Protein AF-A0A819QKE9-F1 (afdb_monomer_lite)

Radius of gyration: 13.82 Å; chains: 1; bounding box: 33×36×29 Å

Structure (mmCIF, N/CA/C/O backbone):
data_AF-A0A819QKE9-F1
#
_entry.id   AF-A0A819QKE9-F1
#
loop_
_atom_site.group_PDB
_atom_site.id
_atom_site.type_symbol
_atom_site.label_atom_id
_atom_site.label_alt_id
_atom_site.label_comp_id
_atom_site.label_asym_id
_atom_site.label_entity_id
_atom_site.label_seq_id
_atom_site.pdbx_PDB_ins_code
_atom_site.Cartn_x
_atom_site.Cartn_y
_atom_site.Cartn_z
_atom_site.occupancy
_atom_site.B_iso_or_equiv
_atom_site.auth_seq_id
_atom_site.auth_comp_id
_atom_site.auth_asym_id
_atom_site.auth_atom_id
_atom_site.pdbx_PDB_model_num
ATOM 1 N N . PRO A 1 1 ? 17.751 -18.153 3.062 1.00 54.59 1 PRO A N 1
ATOM 2 C CA . PRO A 1 1 ? 16.698 -17.509 3.878 1.00 54.59 1 PRO A CA 1
ATOM 3 C C . PRO A 1 1 ? 15.370 -17.620 3.137 1.00 54.59 1 PRO A C 1
ATOM 5 O O . PRO A 1 1 ? 15.295 -17.161 2.001 1.00 54.59 1 PRO A O 1
ATOM 8 N N . ASP A 1 2 ? 14.384 -18.285 3.734 1.00 67.56 2 ASP A N 1
ATOM 9 C CA . ASP A 1 2 ? 13.051 -18.403 3.143 1.00 67.56 2 ASP A CA 1
ATOM 10 C C . ASP A 1 2 ? 12.422 -17.007 3.097 1.00 67.56 2 ASP A C 1
ATOM 12 O O . ASP A 1 2 ? 12.157 -16.396 4.131 1.00 67.56 2 ASP A O 1
ATOM 16 N N . SER A 1 3 ? 12.302 -16.445 1.896 1.00 77.25 3 SER A N 1
ATOM 17 C CA . SER A 1 3 ? 11.679 -15.142 1.688 1.00 77.25 3 SER A CA 1
ATOM 18 C C . SER A 1 3 ? 10.167 -15.293 1.786 1.00 77.25 3 SER A C 1
ATOM 20 O O . SER A 1 3 ? 9.598 -16.129 1.082 1.00 77.25 3 SER A O 1
ATOM 22 N N . PHE A 1 4 ? 9.526 -14.470 2.613 1.00 85.50 4 PHE A N 1
ATOM 23 C CA . PHE A 1 4 ? 8.070 -14.357 2.635 1.00 85.50 4 PHE A CA 1
ATOM 24 C C . PHE A 1 4 ? 7.543 -13.938 1.261 1.00 85.50 4 PHE A C 1
ATOM 26 O O . PHE A 1 4 ? 8.209 -13.216 0.511 1.00 85.50 4 PHE A O 1
ATOM 33 N N . SER A 1 5 ? 6.369 -14.453 0.905 1.00 93.50 5 SER A N 1
ATOM 34 C CA . SER A 1 5 ? 5.722 -14.119 -0.355 1.00 93.50 5 SER A CA 1
ATOM 35 C C . SER A 1 5 ? 4.944 -12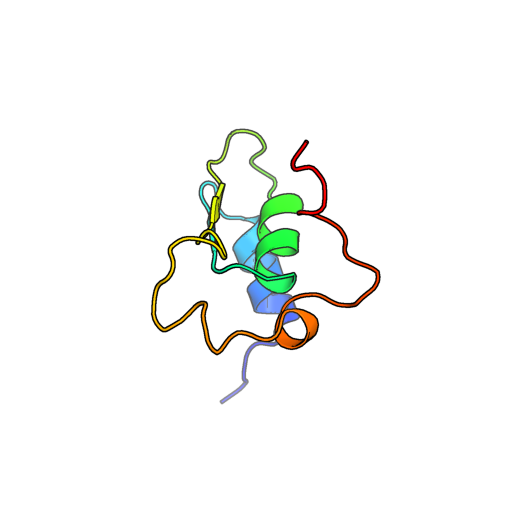.810 -0.231 1.00 93.50 5 SER A C 1
ATOM 37 O O . SER A 1 5 ? 4.494 -12.436 0.849 1.00 93.50 5 SER A O 1
ATOM 39 N N . ALA A 1 6 ? 4.672 -12.159 -1.363 1.00 92.00 6 ALA A N 1
ATOM 40 C CA . ALA A 1 6 ? 3.789 -10.991 -1.389 1.00 92.00 6 ALA A CA 1
ATOM 41 C C . ALA A 1 6 ? 2.374 -11.294 -0.847 1.00 92.00 6 ALA A C 1
ATOM 43 O O . ALA A 1 6 ? 1.672 -10.388 -0.405 1.00 92.00 6 ALA A O 1
ATOM 44 N N . ALA A 1 7 ? 1.942 -12.561 -0.879 1.00 92.88 7 ALA A N 1
ATOM 45 C CA . ALA A 1 7 ? 0.670 -12.974 -0.295 1.00 92.88 7 ALA A CA 1
ATOM 46 C C . ALA A 1 7 ? 0.714 -12.970 1.242 1.00 92.88 7 ALA A C 1
ATOM 48 O O . ALA A 1 7 ? -0.268 -12.574 1.869 1.00 92.88 7 ALA A O 1
ATOM 49 N N . ASP A 1 8 ? 1.846 -13.357 1.837 1.00 94.44 8 ASP A N 1
ATOM 50 C CA . ASP A 1 8 ? 2.047 -13.317 3.290 1.00 94.44 8 ASP A CA 1
ATOM 51 C C . ASP A 1 8 ? 2.056 -11.866 3.788 1.00 94.44 8 ASP A C 1
ATOM 53 O O . ASP A 1 8 ? 1.373 -11.534 4.759 1.00 94.44 8 ASP A O 1
ATOM 57 N N . ASP A 1 9 ? 2.744 -10.981 3.061 1.00 92.25 9 ASP A N 1
ATOM 58 C CA . ASP A 1 9 ? 2.769 -9.547 3.358 1.00 92.25 9 ASP A CA 1
ATOM 59 C C . ASP A 1 9 ? 1.362 -8.934 3.278 1.00 92.25 9 ASP A C 1
ATOM 61 O O . ASP A 1 9 ? 0.942 -8.195 4.172 1.00 92.25 9 ASP A O 1
ATOM 65 N N . LEU A 1 10 ? 0.594 -9.283 2.238 1.00 92.50 10 LEU A N 1
ATOM 66 C CA . LEU A 1 10 ? -0.781 -8.812 2.084 1.00 92.50 10 LEU A CA 1
ATOM 67 C C . LEU A 1 10 ? -1.671 -9.300 3.233 1.00 92.50 10 LEU A C 1
ATOM 69 O O . LEU A 1 10 ? -2.446 -8.513 3.774 1.00 92.50 10 LEU A O 1
ATOM 73 N N . ALA A 1 11 ? -1.543 -10.570 3.633 1.00 93.12 11 ALA A N 1
ATOM 74 C CA . ALA A 1 11 ? -2.306 -11.138 4.740 1.00 93.12 11 ALA A CA 1
ATOM 75 C C . ALA A 1 11 ? -2.040 -10.387 6.051 1.00 93.12 11 ALA A C 1
ATOM 77 O O . ALA A 1 11 ? -2.987 -10.063 6.769 1.00 93.12 11 ALA A O 1
ATOM 78 N N . ILE A 1 12 ? -0.781 -10.039 6.332 1.00 91.69 12 ILE A N 1
ATOM 79 C CA . ILE A 1 12 ? -0.412 -9.252 7.516 1.00 91.69 12 ILE A CA 1
ATOM 80 C C . ILE A 1 12 ? -1.078 -7.871 7.491 1.00 91.69 12 ILE A C 1
ATOM 82 O O . ILE A 1 12 ? -1.646 -7.460 8.503 1.00 91.69 12 ILE A O 1
ATOM 86 N N . LEU A 1 13 ? -1.085 -7.183 6.342 1.00 90.50 13 LEU A N 1
ATOM 87 C CA . LEU A 1 13 ? -1.734 -5.871 6.209 1.00 90.50 13 LEU A CA 1
ATOM 88 C C . LEU A 1 13 ? -3.238 -5.918 6.530 1.00 90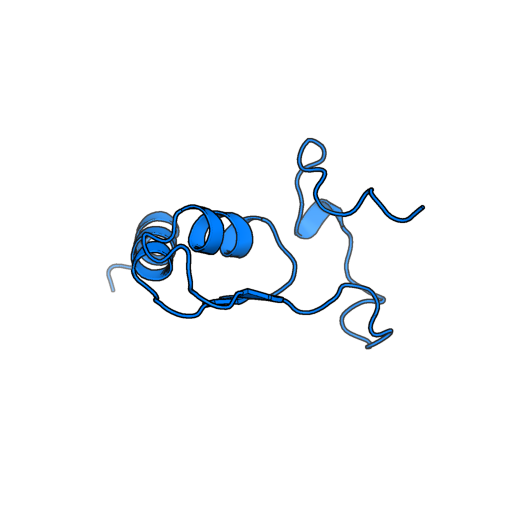.50 13 LEU A C 1
ATOM 90 O O . LEU A 1 13 ? -3.758 -4.988 7.143 1.00 90.50 13 LEU A O 1
ATOM 94 N N . THR A 1 14 ? -3.932 -7.017 6.207 1.00 92.12 14 THR A N 1
ATOM 95 C CA . THR A 1 14 ? -5.370 -7.168 6.524 1.00 92.12 14 THR A CA 1
ATOM 96 C C . THR A 1 14 ? -5.678 -7.269 8.024 1.00 92.12 14 THR A C 1
ATOM 98 O O . THR A 1 14 ? -6.830 -7.133 8.445 1.00 92.12 14 THR A O 1
ATOM 101 N N . LEU A 1 15 ? -4.665 -7.519 8.855 1.00 92.12 15 LEU A N 1
ATOM 102 C CA . LEU A 1 15 ? -4.814 -7.621 10.307 1.00 92.12 15 LEU A CA 1
ATOM 103 C C . LEU A 1 15 ? -4.593 -6.275 11.011 1.00 92.12 15 LEU A C 1
ATOM 105 O O . LEU A 1 15 ? -4.849 -6.158 12.210 1.00 92.12 15 LEU A O 1
ATOM 109 N N . 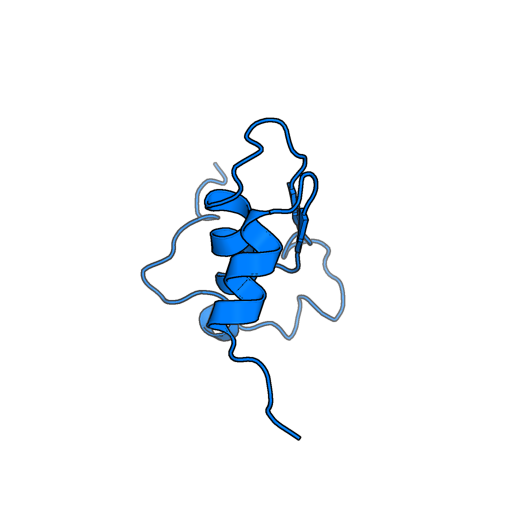CYS A 1 16 ? -4.124 -5.254 10.290 1.00 88.88 16 CYS A N 1
ATOM 110 C CA . CYS A 1 16 ? -3.849 -3.941 10.853 1.00 88.88 16 CYS A CA 1
ATOM 111 C C . CYS A 1 16 ? -5.138 -3.148 11.119 1.00 88.88 16 CYS A C 1
ATOM 113 O O . CYS A 1 16 ? -6.062 -3.116 10.305 1.00 88.88 16 CYS A O 1
ATOM 115 N N . GLN A 1 17 ? -5.166 -2.449 12.259 1.00 86.81 17 GLN A N 1
ATOM 116 C CA . GLN A 1 17 ? -6.241 -1.515 12.606 1.00 86.81 17 GLN A CA 1
ATOM 117 C C . GLN A 1 17 ? -6.099 -0.160 11.902 1.00 86.81 17 GLN A C 1
ATOM 119 O O . GLN A 1 17 ? -7.102 0.462 11.598 1.00 86.81 17 GLN A O 1
ATOM 124 N N . HIS A 1 18 ? -4.876 0.293 11.635 1.00 87.25 18 HIS A N 1
ATOM 125 C CA . HIS A 1 18 ? -4.602 1.504 10.861 1.00 87.25 18 HIS A CA 1
ATOM 126 C C . HIS A 1 18 ? -3.605 1.141 9.769 1.00 87.25 18 HIS A C 1
ATOM 128 O O . HIS A 1 18 ? -2.640 0.425 10.047 1.00 87.25 18 HIS A O 1
ATOM 134 N N . THR A 1 19 ? -3.831 1.614 8.544 1.00 85.69 19 THR A N 1
ATOM 135 C CA . THR A 1 19 ? -2.951 1.307 7.409 1.00 85.69 19 THR A CA 1
ATOM 136 C C . THR A 1 19 ? -2.440 2.599 6.791 1.00 85.69 19 THR A C 1
ATOM 138 O O . THR A 1 19 ? -3.223 3.456 6.387 1.00 85.69 19 THR A O 1
ATOM 141 N N . ILE A 1 20 ? -1.116 2.723 6.711 1.00 86.75 20 ILE A N 1
ATOM 142 C CA . ILE A 1 20 ? -0.439 3.780 5.960 1.00 86.75 20 ILE A CA 1
ATOM 143 C C . ILE A 1 20 ? 0.110 3.128 4.702 1.00 86.75 20 ILE A C 1
ATOM 145 O O . ILE A 1 20 ? 0.865 2.159 4.787 1.00 86.75 20 ILE A O 1
ATOM 149 N N . LEU A 1 21 ? -0.294 3.630 3.546 1.00 83.50 21 LEU A N 1
ATOM 150 C CA . LEU A 1 21 ? 0.040 3.040 2.259 1.00 83.50 21 LEU A CA 1
ATOM 151 C C . LEU A 1 21 ? 0.441 4.118 1.254 1.00 83.50 21 LEU A C 1
ATOM 153 O O . LEU A 1 21 ? -0.004 5.261 1.320 1.00 83.50 21 LEU A O 1
ATOM 157 N N . THR A 1 22 ? 1.313 3.750 0.322 1.00 75.94 22 THR A N 1
ATOM 158 C CA . THR A 1 22 ? 1.576 4.561 -0.867 1.00 75.94 22 THR A CA 1
ATOM 159 C C . THR A 1 22 ? 0.446 4.372 -1.879 1.00 75.94 22 THR A C 1
ATOM 161 O O . THR A 1 22 ? -0.275 3.369 -1.839 1.00 75.94 22 THR A O 1
ATOM 164 N N . ALA A 1 23 ? 0.293 5.316 -2.811 1.00 74.94 23 ALA A N 1
ATOM 165 C CA . ALA A 1 23 ? -0.675 5.184 -3.893 1.00 74.94 23 ALA A CA 1
ATOM 166 C C . ALA A 1 23 ? -0.367 3.932 -4.739 1.00 74.94 23 ALA A C 1
ATOM 168 O O . ALA A 1 23 ? 0.653 3.869 -5.419 1.00 74.94 23 ALA A O 1
ATOM 169 N N . GLY A 1 24 ? -1.247 2.929 -4.706 1.00 79.00 24 GLY A N 1
ATOM 170 C CA . GLY A 1 24 ? -1.100 1.712 -5.503 1.00 79.00 24 GLY A CA 1
ATOM 171 C C . GLY A 1 24 ? -2.073 0.603 -5.114 1.00 79.00 24 GLY A C 1
ATOM 172 O O . GLY A 1 24 ? -2.674 0.610 -4.038 1.00 79.00 24 GLY A O 1
ATOM 173 N N . THR A 1 25 ? -2.232 -0.379 -6.000 1.00 84.06 25 THR A N 1
ATOM 174 C CA . THR A 1 25 ? -3.219 -1.458 -5.811 1.00 84.06 25 THR A CA 1
ATOM 175 C C . THR A 1 25 ? -2.889 -2.433 -4.692 1.00 84.06 25 THR A C 1
ATOM 177 O O . THR A 1 25 ? -3.807 -2.926 -4.041 1.00 84.06 25 THR A O 1
ATOM 180 N N . PHE A 1 26 ? -1.609 -2.707 -4.441 1.00 89.00 26 PHE A N 1
ATOM 181 C CA . PHE A 1 26 ? -1.208 -3.676 -3.420 1.00 89.00 26 PHE A CA 1
ATOM 182 C C . PHE A 1 26 ? -1.661 -3.248 -2.016 1.00 89.00 26 PHE A C 1
ATOM 184 O O . PHE A 1 26 ? -2.405 -3.971 -1.354 1.00 89.00 26 PHE A O 1
ATOM 191 N N . GLY A 1 27 ? -1.285 -2.034 -1.595 1.00 86.31 27 GLY A N 1
ATOM 192 C CA . GLY A 1 27 ? -1.705 -1.474 -0.309 1.00 86.31 27 GLY A CA 1
ATOM 193 C C . GLY A 1 27 ? -3.221 -1.292 -0.224 1.00 86.31 27 GLY A C 1
ATOM 194 O O . GLY A 1 27 ? -3.816 -1.603 0.808 1.00 86.31 27 GLY A O 1
ATOM 195 N N . TRP A 1 28 ? -3.857 -0.862 -1.322 1.00 85.44 28 TRP A N 1
ATOM 196 C CA . TRP A 1 28 ? -5.309 -0.693 -1.379 1.00 85.44 28 TRP A CA 1
ATOM 197 C C . TRP A 1 28 ? -6.067 -1.977 -1.036 1.00 85.44 28 TRP A C 1
ATOM 199 O O . TRP A 1 28 ? -6.976 -1.949 -0.209 1.00 85.44 28 TRP A O 1
ATOM 209 N N . TRP A 1 29 ? -5.681 -3.116 -1.621 1.00 88.44 29 TRP A N 1
ATOM 210 C CA . TRP A 1 29 ? -6.326 -4.393 -1.310 1.00 88.44 29 TRP A CA 1
ATOM 211 C C . TRP A 1 29 ? -6.081 -4.838 0.130 1.00 88.44 29 TRP A C 1
ATOM 213 O O . TRP A 1 29 ? -7.014 -5.326 0.763 1.00 88.44 29 TRP A O 1
ATOM 223 N N . GLY A 1 30 ? -4.878 -4.625 0.670 1.00 91.00 30 GLY A N 1
ATOM 224 C CA . GLY A 1 30 ? -4.579 -4.936 2.072 1.00 91.00 30 GLY A CA 1
ATOM 225 C C . GLY A 1 30 ? -5.476 -4.156 3.036 1.00 91.00 30 GLY A C 1
ATOM 226 O O . GLY A 1 30 ? -6.045 -4.724 3.965 1.00 91.00 30 GLY A O 1
ATOM 227 N N . SER A 1 31 ? -5.678 -2.870 2.753 1.00 86.88 31 SER A N 1
ATOM 228 C CA . SER A 1 31 ? -6.567 -2.008 3.527 1.00 86.88 31 SER A CA 1
ATOM 229 C C . SER A 1 31 ? -8.050 -2.353 3.340 1.00 86.88 31 SER A C 1
ATOM 231 O O . SER A 1 31 ? -8.778 -2.461 4.324 1.00 86.88 31 SER A O 1
ATOM 233 N N . PHE A 1 32 ? -8.503 -2.590 2.105 1.00 85.25 32 PHE A N 1
ATOM 234 C CA . PHE A 1 32 ? -9.891 -2.959 1.805 1.00 85.25 32 PHE A CA 1
ATOM 235 C C . PHE A 1 32 ? -10.309 -4.274 2.476 1.00 85.25 32 PHE A C 1
ATOM 237 O O . PHE A 1 32 ? -11.438 -4.410 2.952 1.00 85.25 32 PHE A O 1
ATOM 244 N N . LEU A 1 33 ? -9.395 -5.246 2.506 1.00 90.25 33 LEU A N 1
ATOM 245 C CA . LEU A 1 33 ? -9.594 -6.543 3.147 1.00 90.25 33 LEU A CA 1
ATOM 246 C C . LEU A 1 33 ? -9.389 -6.494 4.667 1.00 90.25 33 LEU A C 1
ATOM 248 O O . LEU A 1 33 ? -9.591 -7.517 5.323 1.00 90.25 33 LEU A O 1
ATOM 252 N N . SER A 1 34 ? -9.008 -5.342 5.235 1.00 89.50 34 SER A N 1
ATOM 253 C CA . SER A 1 34 ? -8.848 -5.219 6.679 1.00 89.50 34 SER A CA 1
ATOM 254 C C . SER A 1 34 ? -10.149 -5.549 7.402 1.00 89.50 34 SER A C 1
ATOM 256 O O . SER A 1 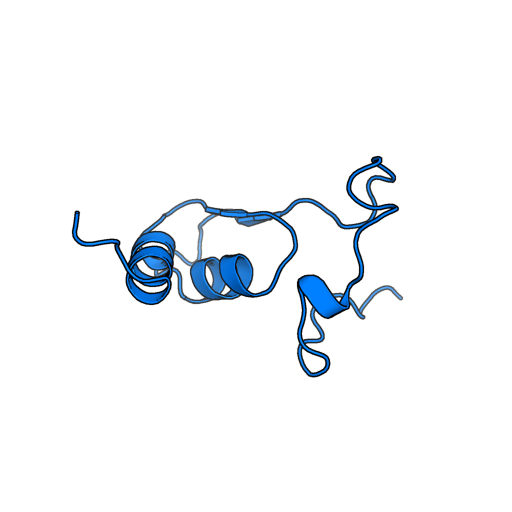34 ? -11.241 -5.092 7.046 1.00 89.50 34 SER A O 1
ATOM 258 N N . GLN A 1 35 ? -10.029 -6.340 8.466 1.00 80.12 35 GLN A N 1
ATOM 259 C CA . GLN A 1 35 ? -11.161 -6.670 9.332 1.00 80.12 35 GLN A CA 1
ATOM 260 C C . GLN A 1 35 ? -11.665 -5.440 10.103 1.00 80.12 35 GLN A C 1
ATOM 262 O O . GLN A 1 35 ? -12.790 -5.439 10.610 1.00 80.12 35 GLN A O 1
ATOM 267 N N . ASN A 1 36 ? -10.859 -4.376 10.177 1.00 75.12 36 ASN A N 1
ATOM 268 C CA . ASN A 1 36 ? -11.156 -3.192 10.962 1.00 75.12 36 ASN A CA 1
ATOM 269 C C . ASN A 1 36 ? -11.743 -2.060 10.106 1.00 75.12 36 ASN A C 1
ATOM 271 O O . ASN A 1 36 ? -11.054 -1.150 9.660 1.00 75.12 36 ASN A O 1
ATOM 275 N N . ARG A 1 37 ? -13.066 -2.108 9.914 1.00 67.69 37 ARG A N 1
ATOM 276 C CA . ARG A 1 37 ? -13.859 -1.136 9.131 1.00 67.69 37 ARG A CA 1
ATOM 277 C C . ARG A 1 37 ? -13.812 0.308 9.654 1.00 67.69 37 ARG A C 1
ATOM 279 O O . ARG A 1 37 ? -14.255 1.206 8.948 1.00 67.69 37 ARG A O 1
ATOM 286 N N . LEU A 1 38 ? -13.369 0.509 10.896 1.00 72.00 38 LEU A N 1
ATOM 287 C CA . LEU A 1 38 ? -13.242 1.823 11.538 1.00 72.00 38 LEU A CA 1
ATOM 288 C C . LEU A 1 38 ? -11.801 2.350 11.506 1.00 72.00 38 LEU A C 1
ATOM 290 O O . LEU A 1 38 ? -11.523 3.405 12.068 1.00 72.00 38 LEU A O 1
ATOM 294 N N . GLY A 1 39 ? -10.888 1.593 10.900 1.00 69.31 39 GLY A N 1
ATOM 295 C CA . GLY A 1 39 ? -9.494 1.956 10.754 1.00 69.31 39 GLY A CA 1
ATOM 296 C C . GLY A 1 39 ? -9.276 3.082 9.758 1.00 69.31 39 GLY A C 1
ATOM 297 O O . GLY A 1 39 ? -9.843 3.072 8.666 1.00 69.31 39 GLY A O 1
ATOM 298 N N . ASP A 1 40 ? -8.404 4.021 10.114 1.00 75.88 40 ASP A N 1
ATOM 299 C CA . ASP A 1 40 ? -7.969 5.061 9.185 1.00 75.88 40 ASP A CA 1
ATOM 300 C C . ASP A 1 40 ? -7.039 4.484 8.112 1.00 75.88 40 ASP A C 1
ATOM 302 O O . ASP A 1 40 ? -6.118 3.703 8.396 1.00 75.88 40 ASP A O 1
ATOM 306 N N . VAL A 1 41 ? -7.271 4.923 6.876 1.00 77.81 41 VAL A N 1
ATOM 307 C CA . VAL A 1 41 ? -6.437 4.629 5.711 1.00 77.81 41 VAL A CA 1
ATOM 308 C C . VAL A 1 41 ? -5.784 5.926 5.277 1.00 77.81 41 VAL A C 1
ATOM 310 O O . VAL A 1 41 ? -6.446 6.825 4.758 1.00 77.81 41 VAL A O 1
ATOM 313 N N . LEU A 1 42 ? -4.481 6.028 5.508 1.00 73.88 42 LEU A N 1
ATOM 314 C CA . LEU A 1 42 ? -3.695 7.178 5.087 1.00 73.88 42 LEU A CA 1
ATOM 315 C C . LEU A 1 42 ? -2.975 6.810 3.796 1.00 73.88 42 LEU A C 1
ATOM 317 O O . LEU A 1 42 ? -2.117 5.926 3.792 1.00 73.88 42 LEU A O 1
ATOM 321 N N . THR A 1 43 ? -3.345 7.484 2.710 1.00 72.19 43 THR A N 1
ATOM 322 C CA . THR A 1 43 ? -2.682 7.356 1.414 1.00 72.19 43 THR A CA 1
ATOM 323 C C . THR A 1 43 ? -1.951 8.642 1.078 1.00 72.19 43 THR A C 1
ATOM 325 O O . THR A 1 43 ? -2.492 9.736 1.235 1.00 72.19 43 THR A O 1
ATOM 328 N N . ASP A 1 44 ? -0.730 8.491 0.576 1.00 68.44 44 ASP A N 1
ATOM 329 C CA . ASP A 1 44 ? -0.109 9.490 -0.291 1.00 68.44 44 ASP A CA 1
ATOM 330 C C . ASP A 1 44 ? -1.109 9.843 -1.409 1.00 68.44 44 ASP A C 1
ATOM 332 O O . ASP A 1 44 ? -1.701 8.953 -2.036 1.00 68.44 44 ASP A O 1
ATOM 336 N N . SER A 1 45 ? -1.364 11.139 -1.594 1.00 58.44 45 SER A N 1
ATOM 337 C CA . SER A 1 45 ? -2.128 11.633 -2.731 1.00 58.44 45 SER A CA 1
ATOM 338 C C . SER A 1 45 ? -1.177 11.874 -3.893 1.00 58.44 45 SER A C 1
ATOM 340 O O . SER A 1 45 ? -0.285 12.714 -3.782 1.00 58.44 45 SER A O 1
ATOM 342 N N . LYS A 1 46 ? -1.474 11.244 -5.032 1.00 56.12 46 LYS A N 1
ATOM 343 C CA . LYS A 1 46 ? -0.816 11.375 -6.347 1.00 56.12 46 LYS A CA 1
ATOM 344 C C . LYS A 1 46 ? -0.895 12.791 -6.965 1.00 56.12 46 LYS A C 1
ATOM 346 O O . LYS A 1 46 ? -0.965 12.941 -8.174 1.00 56.12 46 LYS A O 1
ATOM 351 N N . SER A 1 47 ? -1.054 13.817 -6.140 1.00 56.22 47 SER A N 1
ATOM 352 C CA . SER A 1 47 ? -1.364 15.199 -6.500 1.00 56.22 47 SER A CA 1
ATOM 353 C C . SER A 1 47 ? -0.716 16.203 -5.541 1.00 56.22 47 SER A C 1
ATOM 355 O O . SER A 1 47 ? -1.146 17.352 -5.474 1.00 56.22 47 SER A O 1
ATOM 357 N N . ASP A 1 48 ? 0.293 15.790 -4.769 1.00 58.22 48 ASP A N 1
ATOM 358 C CA . ASP A 1 48 ? 1.041 16.696 -3.888 1.00 58.22 48 ASP A CA 1
ATOM 359 C C . ASP A 1 48 ? 2.180 17.444 -4.613 1.00 58.22 48 ASP A C 1
ATOM 361 O O . ASP A 1 48 ? 2.874 18.261 -4.005 1.00 58.22 48 ASP A O 1
ATOM 365 N N . HIS A 1 49 ? 2.342 17.207 -5.924 1.00 54.91 49 HIS A N 1
ATOM 366 C CA . HIS A 1 49 ? 3.363 17.812 -6.785 1.00 54.91 49 HIS A CA 1
ATOM 367 C C . HIS A 1 49 ? 4.807 17.579 -6.311 1.00 54.91 49 HIS A C 1
ATOM 369 O O . HIS A 1 49 ? 5.723 18.320 -6.687 1.00 54.91 49 HIS A O 1
ATOM 375 N N . THR A 1 50 ? 5.044 16.546 -5.502 1.00 59.47 50 THR A N 1
ATOM 376 C CA . THR A 1 50 ? 6.399 16.162 -5.111 1.00 59.47 50 THR A CA 1
ATOM 377 C C . THR A 1 50 ? 7.152 15.510 -6.282 1.00 59.47 50 THR A C 1
ATOM 379 O O . THR A 1 50 ? 6.549 15.013 -7.236 1.00 59.47 50 THR A O 1
ATOM 382 N N . PRO A 1 51 ? 8.499 15.463 -6.251 1.00 55.38 51 PRO A N 1
ATOM 383 C CA . PRO A 1 51 ? 9.289 14.754 -7.265 1.00 55.38 51 PRO A CA 1
ATOM 384 C C . PRO A 1 51 ? 8.952 13.259 -7.404 1.00 55.38 51 PRO A C 1
ATOM 386 O O . PRO A 1 51 ? 9.295 12.652 -8.420 1.00 55.38 51 PRO A O 1
ATOM 389 N N . ILE A 1 52 ? 8.308 12.676 -6.384 1.00 57.16 52 ILE A N 1
ATOM 390 C CA . ILE A 1 52 ? 7.775 11.312 -6.406 1.00 57.16 52 ILE A CA 1
ATOM 391 C C . ILE A 1 52 ? 6.607 11.203 -7.386 1.00 57.16 52 ILE A C 1
ATOM 393 O O . ILE A 1 52 ? 6.571 10.240 -8.137 1.00 57.16 52 ILE A O 1
ATOM 397 N N . ASP A 1 53 ? 5.719 12.196 -7.445 1.00 59.25 53 ASP A N 1
ATOM 398 C CA . ASP A 1 53 ? 4.541 12.210 -8.320 1.00 59.25 53 ASP A CA 1
ATOM 399 C C . ASP A 1 53 ? 4.909 12.423 -9.803 1.00 59.25 53 ASP A C 1
ATOM 401 O O . ASP A 1 53 ? 4.443 11.706 -10.690 1.00 59.25 53 ASP A O 1
ATOM 405 N N . SER A 1 54 ? 5.840 13.341 -10.090 1.00 62.94 54 SER A N 1
ATOM 406 C CA . SER A 1 54 ? 6.167 13.738 -11.473 1.00 62.94 54 SER A CA 1
ATOM 407 C C . SER A 1 54 ? 6.801 12.641 -12.339 1.00 62.94 54 SER A C 1
ATOM 409 O O . SER A 1 54 ? 6.690 12.693 -13.564 1.00 62.94 54 SER A O 1
ATOM 411 N N . ASN A 1 55 ? 7.426 11.630 -11.727 1.00 67.56 55 ASN A N 1
ATOM 412 C CA . ASN A 1 55 ? 8.019 10.484 -12.430 1.00 67.56 55 ASN A CA 1
ATOM 413 C C . ASN A 1 55 ? 7.180 9.197 -12.311 1.00 67.56 55 ASN A C 1
ATOM 415 O O . ASN A 1 55 ? 7.619 8.131 -12.741 1.00 67.56 55 ASN A O 1
ATOM 419 N N . CYS A 1 56 ? 5.981 9.278 -11.732 1.00 67.19 56 CYS A N 1
ATOM 420 C CA . CYS A 1 56 ? 5.177 8.122 -11.356 1.00 67.19 56 CYS A CA 1
ATOM 421 C C . CYS A 1 56 ? 4.158 7.764 -12.445 1.00 67.19 56 CYS A C 1
ATOM 423 O O . CYS A 1 56 ? 3.051 8.325 -12.499 1.00 67.19 56 CYS A O 1
ATOM 425 N N . ARG A 1 57 ? 4.490 6.806 -13.323 1.00 74.88 57 ARG A N 1
ATOM 426 C CA . ARG A 1 57 ? 3.525 6.321 -14.322 1.00 74.88 57 ARG A CA 1
ATOM 427 C C . ARG A 1 57 ? 2.395 5.598 -13.602 1.00 74.88 57 ARG A C 1
ATOM 429 O O . ARG A 1 57 ? 2.623 4.714 -12.787 1.00 74.88 57 ARG A O 1
ATOM 436 N N . GLN A 1 58 ? 1.158 5.967 -13.914 1.00 72.75 58 GLN A N 1
ATOM 437 C CA . GLN A 1 58 ? -0.015 5.358 -13.287 1.00 72.75 58 GLN A CA 1
ATOM 438 C C . GLN A 1 58 ? -0.054 3.834 -13.479 1.00 72.75 58 GLN A C 1
ATOM 440 O O . GLN A 1 58 ? -0.387 3.119 -12.537 1.00 72.75 58 GLN A O 1
ATOM 445 N N . ASP A 1 59 ? 0.355 3.361 -14.656 1.00 77.31 59 ASP A N 1
ATOM 446 C CA . ASP A 1 59 ? 0.358 1.941 -15.024 1.00 77.31 59 ASP A CA 1
ATOM 447 C C . ASP A 1 59 ? 1.308 1.081 -14.171 1.00 77.31 59 ASP A C 1
ATOM 449 O O . ASP A 1 59 ? 1.118 -0.131 -14.086 1.00 77.31 59 ASP A O 1
ATOM 453 N N . ASP A 1 60 ? 2.297 1.690 -13.505 1.00 77.31 60 ASP A N 1
ATOM 454 C CA . ASP A 1 60 ? 3.236 0.971 -12.633 1.00 77.31 60 ASP A CA 1
ATOM 455 C C . ASP A 1 60 ? 2.597 0.608 -11.276 1.00 77.31 60 ASP A C 1
ATOM 457 O O . ASP A 1 60 ? 3.043 -0.315 -10.596 1.00 77.31 60 ASP A O 1
ATOM 461 N N . TYR A 1 61 ? 1.528 1.311 -10.885 1.00 75.81 61 TYR A N 1
ATOM 462 C CA . TYR A 1 61 ? 0.878 1.186 -9.572 1.00 75.81 61 TYR A CA 1
ATOM 463 C C . TYR A 1 61 ? -0.567 0.686 -9.666 1.00 75.81 61 TYR A C 1
ATOM 465 O O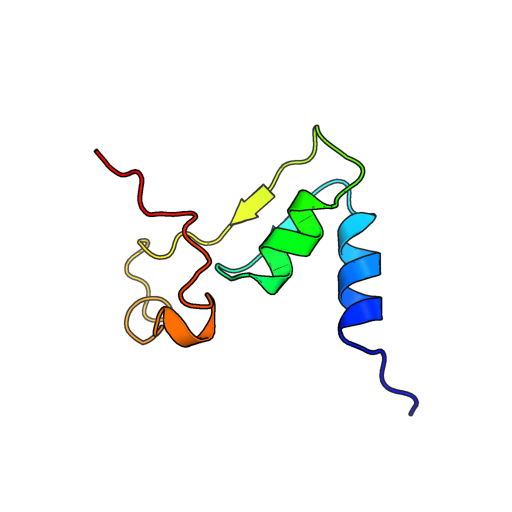 . TYR A 1 61 ? -1.086 0.058 -8.728 1.00 75.81 61 TYR A O 1
ATOM 473 N N . PHE A 1 62 ? -1.221 0.951 -10.800 1.00 79.00 62 PHE A N 1
ATOM 474 C CA . PHE A 1 62 ? -2.615 0.622 -11.048 1.00 79.00 62 PHE A CA 1
ATOM 475 C C . PHE A 1 62 ? -2.766 -0.109 -12.384 1.00 79.00 62 PHE A C 1
ATOM 477 O O . PHE A 1 62 ? -2.431 0.445 -13.429 1.00 79.00 62 PHE A O 1
ATOM 484 N N . PRO A 1 63 ? -3.315 -1.334 -12.391 1.00 81.50 63 PRO A N 1
ATOM 485 C CA . PRO A 1 63 ? -3.692 -1.980 -13.631 1.00 81.50 63 PRO A CA 1
ATOM 486 C C . PRO A 1 63 ? -4.848 -1.209 -14.282 1.00 81.50 63 PRO A C 1
ATOM 488 O O . PRO A 1 63 ? -5.674 -0.608 -13.599 1.00 81.50 63 PRO A O 1
ATOM 491 N N . SER A 1 64 ? -4.940 -1.265 -15.609 1.00 82.38 64 SER A N 1
ATOM 492 C CA . SER A 1 64 ? -5.864 -0.439 -16.407 1.00 82.38 64 SER A CA 1
ATOM 493 C C . SER A 1 64 ? -7.349 -0.584 -16.051 1.00 82.38 64 SER A C 1
ATOM 495 O O . SER A 1 64 ? -8.136 0.329 -16.285 1.00 82.38 64 SER A O 1
ATOM 497 N N . TRP A 1 65 ? -7.748 -1.720 -15.475 1.00 80.94 65 TRP A N 1
ATOM 498 C CA . TRP A 1 65 ? -9.116 -1.971 -15.012 1.00 80.94 65 TRP A CA 1
ATOM 499 C C . TRP A 1 65 ? -9.424 -1.343 -13.644 1.00 80.94 65 TRP A C 1
ATOM 501 O O . TRP A 1 65 ? -10.585 -1.270 -13.243 1.00 80.94 65 TRP A O 1
ATOM 511 N N . PHE A 1 66 ? -8.402 -0.910 -12.907 1.00 75.81 66 PHE A N 1
ATOM 512 C CA . PHE A 1 66 ? -8.530 -0.409 -11.549 1.00 75.81 66 PHE A CA 1
ATOM 513 C C . PHE A 1 66 ? -8.748 1.109 -11.561 1.00 75.81 66 PHE A C 1
ATOM 515 O O . PHE A 1 66 ? -7.813 1.906 -11.626 1.00 75.81 66 PHE A O 1
ATOM 522 N N . SER A 1 67 ? -10.017 1.514 -11.504 1.00 66.00 67 SER A N 1
ATOM 523 C CA . SER A 1 67 ? -10.444 2.916 -11.484 1.00 66.00 67 SER A CA 1
ATOM 524 C C . SER A 1 67 ? -10.919 3.302 -10.084 1.00 66.00 67 SER A C 1
ATOM 526 O O . SER A 1 67 ? -12.069 3.066 -9.727 1.00 66.00 67 SER A O 1
ATOM 528 N N . PHE A 1 68 ? -10.021 3.863 -9.270 1.00 64.38 68 PHE A N 1
ATOM 529 C CA . PHE A 1 68 ? -10.360 4.361 -7.928 1.00 64.38 68 PHE A CA 1
ATOM 530 C C . PHE A 1 68 ? -10.384 5.900 -7.840 1.00 64.38 68 PHE A C 1
ATOM 532 O O . PHE A 1 68 ? -11.088 6.452 -7.004 1.00 64.38 68 PHE A O 1
ATOM 539 N N . LEU A 1 69 ? -9.680 6.609 -8.733 1.00 53.88 69 LEU A N 1
ATOM 540 C CA . LEU A 1 69 ? -9.491 8.069 -8.657 1.00 53.88 69 LEU A CA 1
ATOM 541 C C . LEU A 1 69 ? -10.169 8.871 -9.783 1.00 53.88 69 LEU A C 1
ATOM 543 O O . LEU A 1 69 ? -9.895 10.055 -9.933 1.00 53.88 69 LEU A O 1
ATOM 547 N N . ASN A 1 70 ? -11.065 8.273 -10.577 1.00 41.69 70 ASN A N 1
ATOM 548 C CA . ASN A 1 70 ? -11.701 8.982 -11.702 1.00 41.69 70 ASN A CA 1
ATOM 549 C C . ASN A 1 70 ? -12.942 9.816 -11.308 1.00 41.69 70 ASN A C 1
ATOM 551 O O . ASN A 1 70 ? -13.687 10.253 -12.181 1.00 41.69 70 ASN A O 1
ATOM 555 N N . SER A 1 71 ? -13.204 10.023 -10.011 1.00 43.31 71 SER A N 1
ATOM 556 C CA . SER A 1 71 ? -14.293 10.888 -9.538 1.00 43.31 71 SER A CA 1
ATOM 557 C C . SER A 1 71 ? -13.758 12.189 -8.938 1.00 43.31 71 SER A C 1
ATOM 559 O O . SER A 1 71 ? -13.893 12.447 -7.743 1.00 43.31 71 SER A O 1
ATOM 561 N N . THR A 1 72 ? -13.176 13.035 -9.775 1.00 38.25 72 THR A N 1
ATOM 562 C CA . THR A 1 72 ? -13.171 14.479 -9.525 1.00 38.25 72 THR A CA 1
ATOM 563 C C . THR A 1 72 ? -14.139 15.098 -10.526 1.00 38.25 72 THR A C 1
ATOM 565 O O . THR A 1 72 ? -13.820 15.185 -11.711 1.00 38.25 72 THR A O 1
ATOM 568 N N . ASN A 1 73 ? -15.346 15.431 -10.053 1.00 34.62 73 ASN A N 1
ATOM 569 C CA . ASN A 1 73 ? -16.141 16.492 -10.679 1.00 34.62 73 ASN A CA 1
ATOM 570 C C . ASN A 1 73 ? -15.444 17.831 -10.437 1.00 34.62 73 ASN A C 1
ATOM 572 O O . ASN A 1 73 ? -14.882 17.980 -9.326 1.00 34.62 73 ASN A O 1
#

Foldseek 3Di:
DDDDDLVNVLCVLLADLEAEDEQADSSVSSVVNRPNPPYYYHYDDLPPPDPCNVPDDPCVGDPPVDDDPPPDD

Organism: NCBI:txid433720

InterPro domains:
 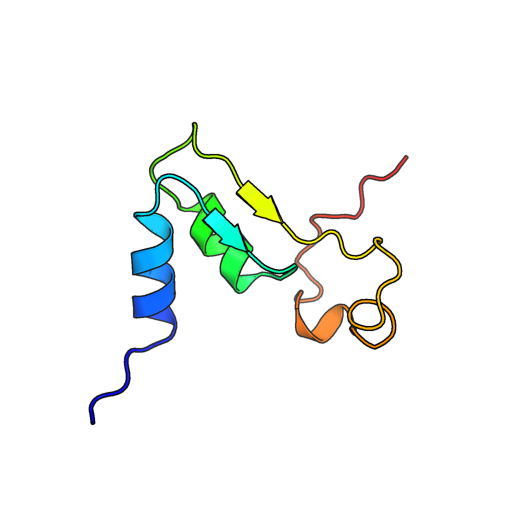 IPR002516 Glycosyl transferase, family 11 [PF01531] (5-65)
  IPR002516 Glycosyl transferase, family 11 [PTHR11927] (5-67)

Secondary structure (DSSP, 8-state):
--PPPHHHHHHHHTT-SSEEE-SSHHHHHHHHT-S-TT--EEE--TTS--HHHHT--GGGTS-TT--SS----

Sequence (73 aa):
PDSFSAADDLAILTLCQHTILTAGTFGWWGSFLSQNRLGDVLTDSKSDHTPIDSNCRQDDYFPSWFSFLNSTN

pLDDT: mean 75.23, std 14.63, range [34.62, 94.44]